Protein AF-A0A920H3F1-F1 (afdb_monomer_lite)

Sequence (61 aa):
MERICTYALFEDKKSKENFMFLILILIILVSLLEKSAQLIIDYVNSLNENNFPVFITVILI

Radius of gyration: 12.96 Å; chains: 1; bounding box: 32×21×34 Å

Structure (mmCIF, N/CA/C/O backbone):
data_AF-A0A920H3F1-F1
#
_entry.id   AF-A0A920H3F1-F1
#
loop_
_atom_site.group_PDB
_atom_site.id
_atom_site.type_symbol
_atom_site.label_atom_id
_atom_site.label_alt_id
_atom_site.label_comp_id
_atom_site.label_asym_id
_atom_site.label_entity_id
_atom_site.label_seq_id
_atom_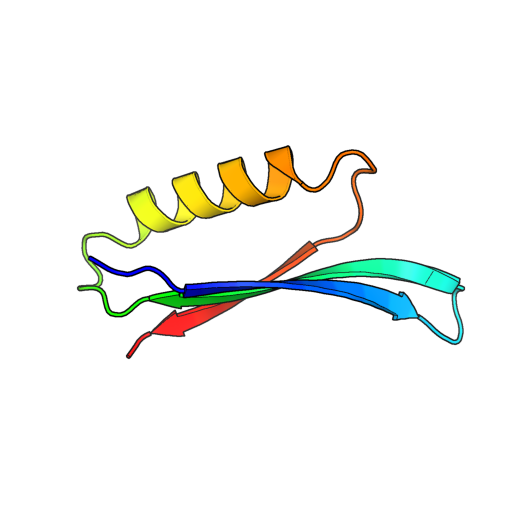site.pdbx_PDB_ins_code
_atom_site.Cartn_x
_atom_site.Cartn_y
_atom_site.Cartn_z
_atom_site.occupancy
_atom_site.B_iso_or_equiv
_atom_site.auth_seq_id
_atom_site.auth_comp_id
_atom_site.auth_asym_id
_atom_site.auth_atom_id
_atom_site.pdbx_PDB_model_num
ATOM 1 N N . MET A 1 1 ? 8.589 -9.100 -18.789 1.00 52.19 1 MET A N 1
ATOM 2 C CA . MET A 1 1 ? 9.008 -9.115 -17.375 1.00 52.19 1 MET A CA 1
ATOM 3 C C . MET A 1 1 ? 7.741 -9.063 -16.550 1.00 52.19 1 MET A C 1
ATOM 5 O O . MET A 1 1 ? 7.100 -8.020 -16.522 1.00 52.19 1 MET A O 1
ATOM 9 N N . GLU A 1 2 ? 7.303 -10.204 -16.028 1.00 51.00 2 GLU A N 1
ATOM 10 C CA . GLU A 1 2 ? 6.057 -10.287 -15.263 1.00 51.00 2 GLU A CA 1
ATOM 11 C C . GLU A 1 2 ? 6.261 -9.627 -13.897 1.00 51.00 2 GLU A C 1
ATOM 13 O O . GLU A 1 2 ? 7.218 -9.930 -13.187 1.00 51.00 2 GLU A O 1
ATOM 18 N N . ARG A 1 3 ? 5.396 -8.668 -13.564 1.00 61.66 3 ARG A N 1
ATOM 19 C CA . ARG A 1 3 ? 5.341 -8.027 -12.248 1.00 61.66 3 ARG A CA 1
ATOM 20 C C . ARG A 1 3 ? 4.020 -8.441 -11.628 1.00 61.66 3 ARG A C 1
ATOM 22 O O . ARG A 1 3 ? 2.972 -8.073 -12.151 1.00 61.66 3 ARG A O 1
ATOM 29 N N . ILE A 1 4 ? 4.066 -9.223 -10.556 1.00 62.44 4 ILE A N 1
ATOM 30 C CA . ILE A 1 4 ? 2.858 -9.607 -9.827 1.00 62.44 4 ILE A CA 1
ATOM 31 C C . ILE A 1 4 ? 2.637 -8.553 -8.747 1.00 62.44 4 ILE A C 1
ATOM 33 O O . ILE A 1 4 ? 3.465 -8.375 -7.850 1.00 62.44 4 ILE A O 1
ATOM 37 N N . CYS A 1 5 ? 1.532 -7.826 -8.882 1.00 68.62 5 CYS A N 1
ATOM 38 C CA . CYS A 1 5 ? 1.092 -6.807 -7.945 1.00 68.62 5 CYS A CA 1
ATOM 39 C C . CYS A 1 5 ? -0.257 -7.245 -7.376 1.00 68.62 5 CYS A C 1
ATOM 41 O O . CYS A 1 5 ? -1.226 -7.375 -8.125 1.00 68.62 5 CYS A O 1
ATOM 43 N N . THR A 1 6 ? -0.311 -7.486 -6.068 1.00 77.69 6 THR A N 1
ATOM 44 C CA . THR A 1 6 ? -1.539 -7.883 -5.372 1.00 77.69 6 THR A CA 1
ATOM 45 C C . THR A 1 6 ? -1.868 -6.827 -4.334 1.00 77.69 6 THR A C 1
ATOM 47 O O . THR A 1 6 ? -1.008 -6.441 -3.546 1.00 77.69 6 THR A O 1
ATOM 50 N N . TYR A 1 7 ? -3.118 -6.372 -4.309 1.00 83.25 7 TYR A N 1
ATOM 51 C CA . TYR A 1 7 ? -3.596 -5.411 -3.322 1.00 83.25 7 TYR A CA 1
ATOM 52 C C . TYR A 1 7 ? -4.843 -5.928 -2.613 1.00 83.25 7 TYR A C 1
ATOM 54 O O . TYR A 1 7 ? -5.599 -6.729 -3.163 1.00 83.25 7 TYR A O 1
ATOM 62 N N . ALA A 1 8 ? -5.056 -5.451 -1.393 1.00 85.44 8 ALA A N 1
ATOM 63 C CA . ALA A 1 8 ? -6.274 -5.685 -0.634 1.00 85.44 8 ALA A CA 1
ATOM 64 C C . ALA A 1 8 ? -6.606 -4.468 0.240 1.00 85.44 8 ALA A C 1
ATOM 66 O O . ALA A 1 8 ? -5.718 -3.747 0.697 1.00 85.44 8 ALA A O 1
ATOM 67 N N . LEU A 1 9 ? -7.901 -4.242 0.453 1.00 88.31 9 LEU A N 1
ATOM 68 C CA . LEU A 1 9 ? -8.414 -3.250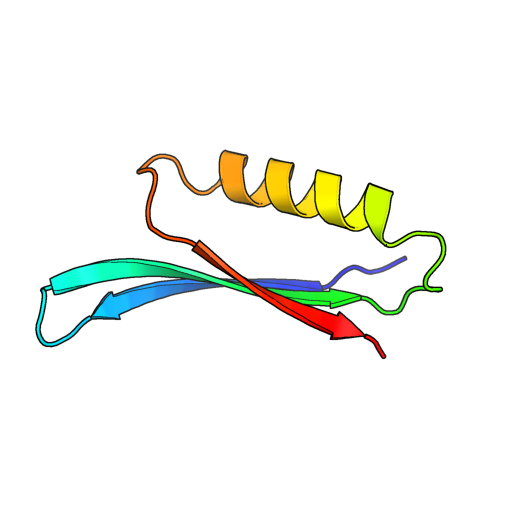 1.393 1.00 88.31 9 LEU A CA 1
ATOM 69 C C . LEU A 1 9 ? -8.666 -3.936 2.738 1.00 88.31 9 LEU A C 1
ATOM 71 O O . LEU A 1 9 ? -9.243 -5.024 2.782 1.00 88.31 9 LEU A O 1
ATOM 75 N N . PHE A 1 10 ? -8.258 -3.294 3.823 1.00 88.62 10 PHE A N 1
ATOM 76 C CA . PHE A 1 10 ? -8.440 -3.773 5.184 1.00 88.62 10 PHE A CA 1
ATOM 77 C C . PHE A 1 10 ? -9.142 -2.709 6.023 1.00 88.62 10 PHE A C 1
ATOM 79 O O . PHE A 1 10 ? -8.926 -1.517 5.826 1.00 88.62 10 PHE A O 1
ATOM 86 N N . GLU A 1 11 ? -9.952 -3.155 6.978 1.00 90.56 11 GLU A N 1
ATOM 87 C CA . GLU A 1 11 ? -10.582 -2.313 7.996 1.00 90.56 11 GLU A CA 1
ATOM 88 C C . GLU A 1 11 ? -9.980 -2.681 9.354 1.00 90.56 11 GLU A C 1
ATOM 90 O O . GLU A 1 11 ? -9.972 -3.860 9.739 1.00 90.56 11 GLU A O 1
ATOM 95 N N . ASP A 1 12 ? -9.485 -1.694 10.102 1.00 87.12 12 ASP A N 1
ATOM 96 C CA . ASP A 1 12 ? -9.090 -1.932 11.484 1.00 87.12 12 ASP A CA 1
ATOM 97 C C . ASP A 1 12 ? -10.326 -2.219 12.342 1.00 87.12 12 ASP A C 1
ATOM 99 O O . ASP A 1 12 ? -11.290 -1.453 12.395 1.00 87.12 12 ASP A O 1
ATOM 103 N N . LYS A 1 13 ? -10.299 -3.333 13.076 1.00 88.88 13 LYS A N 1
ATOM 104 C CA . LYS A 1 13 ? -11.462 -3.764 13.862 1.00 88.88 13 LYS A CA 1
ATOM 105 C C . LYS A 1 13 ? -11.791 -2.822 15.024 1.00 88.88 13 LYS A C 1
ATOM 107 O O . LYS A 1 13 ? -12.939 -2.841 15.468 1.00 88.88 13 LYS A O 1
ATOM 112 N N . LYS A 1 14 ? -10.814 -2.062 15.539 1.00 92.00 14 LYS A N 1
ATOM 113 C CA . LYS A 1 14 ? -10.970 -1.171 16.698 1.00 92.00 14 LYS A CA 1
ATOM 114 C C . LYS A 1 14 ? -11.296 0.261 16.279 1.00 92.00 14 LYS A C 1
ATOM 116 O O . LYS A 1 14 ? -12.279 0.799 16.775 1.00 92.00 14 LYS A O 1
ATOM 121 N N . SER A 1 15 ? -10.490 0.869 15.408 1.00 89.88 15 SER A N 1
ATOM 122 C CA . SER A 1 15 ? -10.665 2.250 14.946 1.00 89.88 15 SER A CA 1
ATOM 123 C C . SER A 1 15 ? -11.690 2.377 13.824 1.00 89.88 15 SER A C 1
ATOM 125 O O . SER A 1 15 ? -12.189 3.476 13.606 1.00 89.88 15 SER A O 1
ATOM 127 N N . LYS A 1 16 ? -12.045 1.269 13.151 1.00 90.56 16 LYS A N 1
ATOM 128 C CA . LYS A 1 16 ? -12.933 1.261 11.974 1.00 90.56 16 LYS A CA 1
ATOM 129 C C . LYS A 1 16 ? -12.377 2.037 10.781 1.00 90.56 16 LYS A C 1
ATOM 131 O O . LYS A 1 16 ? -13.112 2.354 9.850 1.00 90.56 16 LYS A O 1
ATOM 136 N N . GLU A 1 17 ? -11.078 2.318 10.793 1.00 87.25 17 GLU A N 1
ATOM 137 C CA . GLU A 1 17 ? -10.391 2.992 9.699 1.00 87.25 17 GLU A CA 1
ATOM 138 C C . GLU A 1 17 ? -10.006 1.996 8.606 1.00 87.25 17 GLU A C 1
ATOM 140 O O . GLU A 1 17 ? -9.542 0.887 8.882 1.00 87.25 17 GLU A O 1
ATOM 145 N N . ASN A 1 18 ? -10.172 2.419 7.354 1.00 88.56 18 ASN A N 1
ATOM 146 C CA . ASN A 1 18 ? -9.792 1.633 6.188 1.00 88.56 18 ASN A CA 1
ATOM 147 C C . ASN A 1 18 ? -8.366 1.972 5.749 1.00 88.56 18 ASN A C 1
ATOM 149 O O . ASN A 1 18 ? -7.993 3.142 5.686 1.00 88.56 18 ASN A O 1
ATOM 153 N N . PHE A 1 19 ? -7.595 0.953 5.386 1.00 87.38 19 PHE A N 1
ATOM 154 C CA . PHE A 1 19 ? -6.260 1.091 4.812 1.00 87.38 19 PHE A CA 1
ATOM 155 C C . PHE A 1 19 ? -6.065 0.114 3.653 1.00 87.38 19 PHE A C 1
ATOM 157 O O . PHE A 1 19 ? -6.640 -0.975 3.615 1.00 87.38 19 PHE A O 1
ATOM 164 N N . MET A 1 20 ? -5.245 0.508 2.683 1.00 83.00 20 MET A N 1
ATOM 165 C CA . MET A 1 20 ? -4.894 -0.333 1.542 1.00 83.00 20 MET A CA 1
ATOM 166 C C . MET A 1 20 ? -3.529 -0.980 1.790 1.00 83.00 20 MET A C 1
ATOM 168 O O . MET A 1 20 ? -2.564 -0.309 2.156 1.00 83.00 20 MET A O 1
ATOM 172 N N . PHE A 1 21 ? -3.436 -2.289 1.579 1.00 81.75 21 PHE A N 1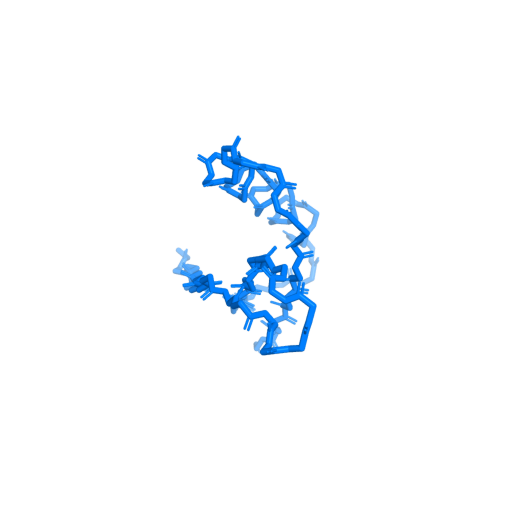
ATOM 173 C CA . PHE A 1 21 ? -2.178 -3.025 1.635 1.00 81.75 21 PHE A CA 1
ATOM 174 C C . PHE A 1 21 ? -1.809 -3.507 0.237 1.00 81.75 21 PHE A C 1
ATOM 176 O O . PHE A 1 21 ? -2.596 -4.195 -0.419 1.00 81.75 21 PHE A O 1
ATOM 183 N N . LEU A 1 22 ? -0.606 -3.159 -0.204 1.00 80.12 22 LEU A N 1
ATOM 184 C CA . LEU A 1 22 ? -0.051 -3.557 -1.486 1.00 80.12 22 LEU A CA 1
ATOM 185 C C . LEU A 1 22 ? 1.166 -4.455 -1.269 1.00 80.12 22 LEU A C 1
ATOM 187 O O . LEU A 1 22 ? 2.150 -4.048 -0.648 1.00 80.12 22 LEU A O 1
ATOM 191 N N . ILE A 1 23 ? 1.119 -5.656 -1.840 1.00 75.69 23 ILE A N 1
AT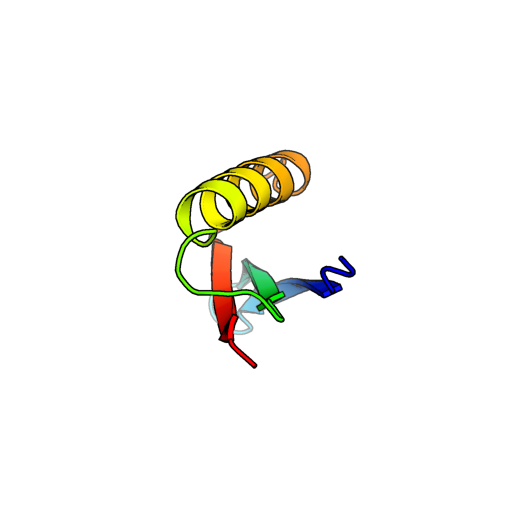OM 192 C CA . ILE A 1 23 ? 2.268 -6.552 -1.950 1.00 75.69 23 ILE A CA 1
ATOM 193 C C . ILE A 1 23 ? 2.747 -6.532 -3.389 1.00 75.69 23 ILE A C 1
ATOM 195 O O . ILE A 1 23 ? 2.007 -6.873 -4.316 1.00 75.69 23 ILE A O 1
ATOM 199 N N . LEU A 1 24 ? 4.017 -6.192 -3.560 1.00 73.56 24 LEU A N 1
ATOM 200 C CA . LEU A 1 24 ? 4.678 -6.260 -4.844 1.00 73.56 24 LEU A CA 1
ATOM 201 C C . LEU A 1 24 ? 5.847 -7.233 -4.798 1.00 73.56 24 LEU A C 1
ATOM 203 O O . LEU A 1 24 ? 6.754 -7.097 -3.977 1.00 73.56 24 LEU A O 1
ATOM 207 N N . ILE A 1 25 ? 5.852 -8.170 -5.741 1.00 67.44 25 ILE A N 1
ATOM 208 C CA . ILE A 1 25 ? 6.967 -9.090 -5.951 1.00 67.44 25 ILE A CA 1
ATOM 209 C C . ILE A 1 25 ? 7.697 -8.657 -7.222 1.00 67.44 25 ILE A C 1
ATOM 211 O O . ILE A 1 25 ? 7.141 -8.687 -8.324 1.00 67.44 25 ILE A O 1
ATOM 215 N N . LEU A 1 26 ? 8.944 -8.220 -7.057 1.00 67.00 26 LEU A N 1
ATOM 216 C CA . LEU A 1 26 ? 9.821 -7.783 -8.139 1.00 67.00 26 LEU A CA 1
ATOM 217 C C . LEU A 1 26 ? 10.933 -8.815 -8.326 1.00 67.00 26 LEU A C 1
ATOM 219 O O . LEU A 1 26 ? 11.838 -8.911 -7.504 1.00 67.00 26 LEU A O 1
ATOM 223 N N . ILE A 1 27 ? 10.898 -9.533 -9.447 1.00 64.06 27 ILE A N 1
ATOM 224 C CA . ILE A 1 27 ? 12.010 -10.377 -9.907 1.00 64.06 27 ILE A CA 1
ATOM 225 C C . ILE A 1 27 ? 12.946 -9.490 -10.739 1.00 64.06 27 ILE A C 1
ATOM 227 O O . ILE A 1 27 ? 12.932 -9.566 -11.963 1.00 64.06 27 ILE A O 1
ATOM 231 N N . ILE A 1 28 ? 13.641 -8.517 -10.136 1.00 63.91 28 ILE A N 1
ATOM 232 C CA . ILE A 1 28 ? 14.365 -7.472 -10.890 1.00 63.91 28 ILE A CA 1
ATOM 233 C C . ILE A 1 28 ? 15.759 -7.178 -10.302 1.00 63.91 28 ILE A C 1
ATOM 235 O O . ILE A 1 28 ? 15.926 -7.099 -9.089 1.00 63.91 28 ILE A O 1
ATOM 239 N N . LEU A 1 29 ? 16.749 -6.920 -11.177 1.00 57.84 29 LEU A N 1
ATOM 240 C CA . LEU A 1 29 ? 18.030 -6.285 -10.826 1.00 57.84 29 LEU A CA 1
ATOM 241 C C . LEU A 1 29 ? 17.807 -4.933 -10.114 1.00 57.84 29 LEU A C 1
ATOM 243 O O . LEU A 1 29 ? 17.068 -4.079 -10.602 1.00 57.84 29 LEU A O 1
ATOM 247 N N . VAL A 1 30 ? 18.543 -4.682 -9.030 1.00 63.53 30 VAL A N 1
ATOM 248 C CA . VAL A 1 30 ? 18.483 -3.454 -8.202 1.00 63.53 30 VAL A CA 1
ATOM 249 C C . VAL A 1 30 ? 18.513 -2.141 -9.014 1.00 63.53 30 VAL A C 1
ATOM 251 O O . VAL A 1 30 ? 17.925 -1.144 -8.606 1.00 63.53 30 VAL A O 1
ATOM 254 N N . SER A 1 31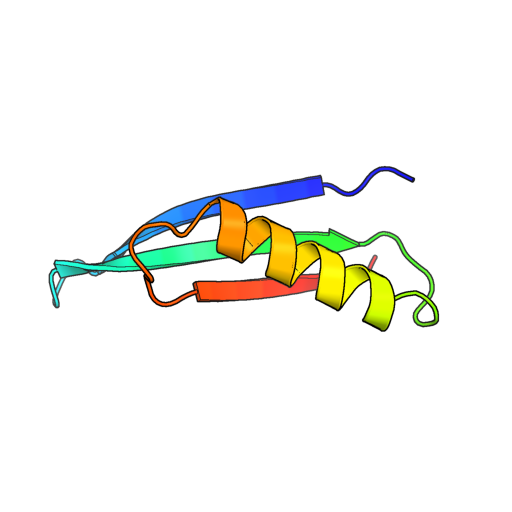 ? 19.121 -2.129 -10.204 1.00 65.62 31 SER A N 1
ATOM 255 C CA . SER A 1 31 ? 19.219 -0.956 -11.090 1.00 65.62 31 SER A CA 1
ATOM 256 C C . SER A 1 31 ? 17.889 -0.444 -11.670 1.00 65.62 31 SER A C 1
ATOM 258 O O . SER A 1 31 ? 17.839 0.658 -12.209 1.00 65.62 31 SER A O 1
ATOM 260 N N . LEU A 1 32 ? 16.806 -1.216 -11.580 1.00 67.75 32 LEU A N 1
ATOM 261 C CA . LEU A 1 32 ? 15.474 -0.850 -12.085 1.00 67.75 32 LEU A CA 1
ATOM 262 C C . LEU A 1 32 ? 14.492 -0.480 -10.960 1.00 67.75 32 LEU A C 1
ATOM 264 O O . LEU A 1 32 ? 13.298 -0.293 -11.223 1.00 67.75 32 LEU A O 1
ATOM 268 N N . LEU A 1 33 ? 14.979 -0.375 -9.719 1.00 71.62 33 LEU A N 1
ATOM 269 C CA . LEU A 1 33 ? 14.151 -0.140 -8.539 1.00 71.62 33 LEU A CA 1
ATOM 270 C C . LEU A 1 33 ? 13.439 1.218 -8.595 1.00 71.62 33 LEU A C 1
ATOM 272 O O . LEU A 1 33 ? 12.239 1.260 -8.365 1.00 71.62 33 LEU A O 1
ATOM 276 N N . GLU A 1 34 ? 14.125 2.299 -8.985 1.00 77.75 34 GLU A N 1
ATOM 277 C CA . GLU A 1 34 ? 13.528 3.647 -9.049 1.00 77.75 34 GLU A CA 1
ATOM 278 C C . GLU A 1 34 ? 12.372 3.735 -10.051 1.00 77.75 34 GLU A C 1
ATOM 280 O O . GLU A 1 34 ? 11.281 4.197 -9.723 1.00 77.75 34 GLU A O 1
ATOM 285 N N . LYS A 1 35 ? 12.570 3.225 -11.273 1.00 79.94 35 LYS A N 1
ATOM 286 C CA . LYS A 1 35 ? 11.501 3.195 -12.285 1.00 79.94 35 LYS A CA 1
ATOM 287 C C . LYS A 1 35 ? 10.332 2.321 -11.844 1.00 79.94 35 LYS A C 1
ATOM 289 O O . LYS A 1 35 ? 9.188 2.602 -12.187 1.00 79.94 35 LYS A O 1
ATOM 294 N N . SER A 1 36 ? 10.616 1.249 -11.108 1.00 75.06 36 SER A N 1
ATOM 295 C CA . SER A 1 36 ? 9.576 0.379 -10.566 1.00 75.06 36 SER A CA 1
ATOM 296 C C . SER A 1 36 ? 8.816 1.082 -9.439 1.00 75.06 36 SER A C 1
ATOM 298 O O . SER A 1 36 ? 7.594 1.077 -9.482 1.00 75.06 36 SER A O 1
ATOM 300 N N . ALA A 1 37 ? 9.514 1.760 -8.518 1.00 79.56 37 ALA A N 1
ATOM 301 C CA . ALA A 1 37 ? 8.946 2.596 -7.456 1.00 79.56 37 ALA A CA 1
ATOM 302 C C . ALA A 1 37 ? 7.940 3.607 -8.008 1.00 79.56 37 ALA A C 1
ATOM 304 O O . ALA A 1 37 ? 6.806 3.654 -7.537 1.00 79.56 37 ALA A O 1
ATOM 305 N N . GLN A 1 38 ? 8.317 4.339 -9.059 1.00 84.31 38 GLN A N 1
ATOM 306 C CA . GLN A 1 38 ? 7.427 5.321 -9.672 1.00 84.31 38 GLN A CA 1
ATOM 307 C C . GLN A 1 38 ? 6.149 4.675 -10.224 1.00 84.31 38 GLN A C 1
ATOM 309 O O . GLN A 1 38 ? 5.050 5.109 -9.902 1.00 84.31 38 GLN A O 1
ATOM 314 N N . LEU A 1 39 ? 6.282 3.580 -10.976 1.00 82.75 39 LEU A N 1
ATOM 315 C CA . LEU A 1 39 ? 5.132 2.877 -11.555 1.00 82.75 39 LEU A CA 1
ATOM 316 C C . LEU A 1 39 ? 4.191 2.293 -10.489 1.00 82.75 39 LEU A C 1
ATOM 318 O O . LEU A 1 39 ? 2.989 2.197 -10.719 1.00 82.75 39 LEU A O 1
ATOM 322 N N . ILE A 1 40 ? 4.725 1.903 -9.330 1.00 81.00 40 ILE A N 1
ATOM 323 C CA . ILE A 1 40 ? 3.928 1.421 -8.195 1.00 81.00 40 ILE A CA 1
ATOM 324 C C . ILE A 1 40 ? 3.136 2.568 -7.582 1.00 81.00 40 ILE A C 1
ATOM 326 O O . ILE A 1 40 ? 1.949 2.404 -7.325 1.00 81.00 40 ILE A O 1
ATOM 330 N N . ILE A 1 41 ? 3.780 3.715 -7.359 1.00 84.62 41 ILE A N 1
ATOM 331 C CA . ILE A 1 41 ? 3.120 4.904 -6.814 1.00 84.62 41 ILE A CA 1
ATOM 332 C C . ILE A 1 41 ? 1.996 5.346 -7.752 1.00 84.62 41 ILE A C 1
ATOM 334 O O . ILE A 1 41 ? 0.873 5.551 -7.299 1.00 84.62 41 ILE A O 1
ATOM 338 N N . ASP A 1 42 ? 2.264 5.416 -9.056 1.00 87.50 42 ASP A N 1
ATOM 339 C CA . ASP A 1 42 ? 1.267 5.803 -10.056 1.00 87.50 42 ASP A CA 1
ATOM 340 C C . ASP A 1 42 ? 0.077 4.823 -10.066 1.00 87.50 42 ASP A C 1
ATOM 342 O O . ASP A 1 42 ? -1.081 5.243 -10.086 1.00 87.50 42 ASP A O 1
ATOM 346 N N . TYR A 1 43 ? 0.347 3.516 -9.968 1.00 85.31 43 TYR A N 1
ATOM 347 C CA . TYR A 1 43 ? -0.690 2.487 -9.886 1.00 85.31 43 TYR A CA 1
ATOM 348 C C . TYR A 1 43 ? -1.518 2.584 -8.596 1.00 85.31 43 TYR A C 1
ATOM 350 O O . TYR A 1 43 ? -2.746 2.556 -8.655 1.00 85.31 43 TYR A O 1
ATOM 358 N N . VAL A 1 44 ? -0.877 2.757 -7.437 1.00 85.19 44 VAL A N 1
ATOM 359 C CA . VAL A 1 44 ? -1.565 2.953 -6.150 1.00 85.19 44 VAL A CA 1
ATOM 360 C C . VAL A 1 44 ? -2.461 4.179 -6.201 1.00 85.19 44 VAL A C 1
ATOM 362 O O . VAL A 1 44 ? -3.623 4.093 -5.818 1.00 85.19 44 VAL A O 1
ATOM 365 N N . ASN A 1 45 ? -1.951 5.297 -6.715 1.00 87.06 45 ASN A N 1
ATOM 366 C CA . ASN A 1 45 ? -2.720 6.530 -6.836 1.00 87.06 45 ASN A CA 1
ATOM 367 C C . ASN A 1 45 ? -3.927 6.357 -7.765 1.00 87.06 45 ASN A C 1
ATOM 369 O O . ASN A 1 45 ? -4.980 6.925 -7.496 1.00 87.06 45 ASN A O 1
ATOM 373 N N . SER A 1 46 ? -3.805 5.541 -8.818 1.00 88.00 46 SER A N 1
ATOM 374 C CA . SER A 1 46 ? -4.933 5.230 -9.706 1.00 88.00 46 SER A CA 1
ATOM 375 C C . SER A 1 46 ? -6.027 4.382 -9.046 1.00 88.00 46 SER A C 1
ATOM 377 O O . SER A 1 46 ? -7.175 4.446 -9.469 1.00 88.00 46 SER A O 1
ATOM 379 N N . LEU A 1 47 ? -5.689 3.601 -8.013 1.00 84.88 47 LEU A N 1
ATOM 380 C CA . LEU A 1 47 ? -6.635 2.748 -7.283 1.00 84.88 47 LEU A CA 1
ATOM 381 C C . LEU A 1 47 ? -7.190 3.407 -6.015 1.00 84.88 47 LEU A C 1
ATOM 383 O O . LEU A 1 47 ? -8.276 3.058 -5.554 1.00 84.88 47 LEU A O 1
ATOM 387 N N . ASN A 1 48 ? -6.429 4.315 -5.405 1.00 86.12 48 ASN A N 1
ATOM 388 C CA . ASN A 1 48 ? -6.728 4.890 -4.101 1.00 86.12 48 ASN A CA 1
ATOM 389 C C . ASN A 1 48 ? -7.523 6.199 -4.206 1.00 86.12 48 ASN A C 1
ATOM 391 O O . ASN A 1 48 ? -7.103 7.236 -3.697 1.00 86.12 48 ASN A O 1
ATOM 395 N N . GLU A 1 49 ? -8.698 6.149 -4.837 1.00 84.44 49 GLU A N 1
ATOM 396 C CA . GLU A 1 49 ? -9.576 7.320 -5.023 1.00 84.44 49 GLU A CA 1
ATOM 397 C C . GLU A 1 49 ? -9.965 8.002 -3.697 1.00 84.44 49 GLU A C 1
ATOM 399 O O . GLU A 1 49 ? -10.200 9.207 -3.645 1.00 84.44 49 GLU A O 1
ATOM 404 N N . ASN A 1 5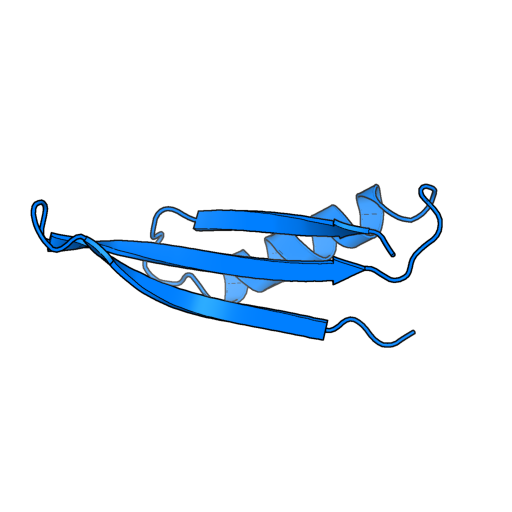0 ? -9.995 7.230 -2.608 1.00 85.81 50 ASN A N 1
ATOM 405 C CA . ASN A 1 50 ? -10.407 7.682 -1.281 1.00 85.81 50 ASN A CA 1
ATOM 406 C C . ASN A 1 50 ? -9.241 8.146 -0.390 1.00 85.81 50 ASN A C 1
ATOM 408 O O . ASN A 1 50 ? -9.465 8.432 0.785 1.00 85.81 50 ASN A O 1
ATOM 412 N N . ASN A 1 51 ? -8.010 8.216 -0.915 1.00 86.31 51 ASN A N 1
ATOM 413 C CA . ASN A 1 51 ? -6.812 8.616 -0.164 1.00 86.31 51 ASN A CA 1
ATOM 414 C C . ASN A 1 51 ? -6.622 7.847 1.158 1.00 86.31 51 ASN A C 1
ATOM 416 O O . ASN A 1 51 ? -6.226 8.415 2.178 1.00 86.31 51 ASN A O 1
ATOM 420 N N . PHE A 1 52 ? -6.889 6.540 1.153 1.00 88.69 52 PHE A N 1
ATOM 421 C CA . PHE A 1 52 ? -6.626 5.695 2.312 1.00 88.69 52 PHE A CA 1
ATOM 422 C C . PHE A 1 52 ? -5.124 5.644 2.624 1.00 88.69 52 PHE A C 1
ATOM 424 O O . PHE A 1 52 ? -4.309 5.695 1.697 1.00 88.69 52 PHE A O 1
ATOM 431 N N . PRO A 1 53 ? -4.734 5.472 3.899 1.00 87.81 53 PRO A N 1
ATOM 432 C CA . PRO A 1 53 ? -3.370 5.104 4.250 1.00 87.81 53 PRO A CA 1
ATOM 433 C C . PRO A 1 53 ? -2.943 3.847 3.483 1.00 87.81 53 PRO A C 1
ATOM 435 O O . PRO A 1 53 ? -3.670 2.849 3.466 1.00 87.81 53 PRO A O 1
ATOM 438 N N . VAL A 1 54 ? -1.770 3.900 2.845 1.00 86.25 54 VAL A N 1
ATOM 439 C CA . VAL A 1 54 ? -1.244 2.794 2.036 1.00 86.25 54 VAL A CA 1
ATOM 440 C C . VAL A 1 54 ? 0.014 2.227 2.670 1.00 86.25 54 VAL A C 1
ATOM 442 O O . VAL A 1 54 ? 0.975 2.948 2.935 1.00 86.25 54 VAL A O 1
ATOM 445 N N . PHE A 1 55 ? 0.027 0.912 2.847 1.00 86.50 55 PHE A N 1
ATOM 446 C CA . PHE A 1 55 ? 1.216 0.156 3.214 1.00 86.50 55 PHE A CA 1
ATOM 447 C C . PHE A 1 55 ? 1.705 -0.618 1.996 1.00 86.50 55 PHE A C 1
ATOM 449 O O . PHE A 1 55 ? 0.956 -1.397 1.408 1.00 86.50 55 PHE A O 1
ATOM 456 N N . ILE A 1 56 ? 2.965 -0.407 1.623 1.00 83.75 56 ILE A N 1
ATOM 457 C CA . ILE A 1 56 ? 3.591 -1.067 0.478 1.00 83.75 56 ILE A CA 1
ATOM 458 C C . ILE A 1 56 ? 4.715 -1.952 0.998 1.00 83.75 56 ILE A C 1
ATOM 460 O O . ILE A 1 56 ? 5.603 -1.481 1.708 1.00 83.75 56 ILE A O 1
ATOM 464 N N . THR A 1 57 ? 4.698 -3.227 0.619 1.00 82.31 57 THR A N 1
ATOM 465 C CA . THR A 1 57 ? 5.829 -4.131 0.829 1.00 82.31 57 THR A CA 1
ATOM 466 C C . THR A 1 57 ? 6.372 -4.603 -0.510 1.00 82.31 57 THR A C 1
ATOM 468 O O . THR A 1 57 ? 5.620 -4.972 -1.416 1.00 82.31 57 THR A O 1
ATOM 471 N N . VAL A 1 58 ? 7.695 -4.554 -0.639 1.00 76.00 58 VAL A N 1
ATOM 472 C CA . VAL A 1 58 ? 8.413 -4.958 -1.843 1.00 76.00 58 VAL A CA 1
ATOM 473 C C . VAL A 1 58 ? 9.258 -6.170 -1.495 1.00 76.00 58 VAL A C 1
ATOM 475 O O . VAL A 1 58 ? 10.150 -6.090 -0.652 1.00 76.00 58 VAL A O 1
ATOM 478 N N . ILE A 1 59 ? 8.971 -7.286 -2.155 1.00 74.81 59 ILE A N 1
ATOM 479 C CA . ILE A 1 59 ? 9.748 -8.517 -2.046 1.00 74.81 59 ILE A CA 1
ATOM 480 C C . ILE A 1 59 ? 10.626 -8.614 -3.291 1.00 74.81 59 ILE A C 1
ATOM 482 O O . ILE A 1 59 ? 10.123 -8.622 -4.416 1.00 74.81 59 ILE A O 1
ATOM 486 N N . LEU A 1 60 ? 11.937 -8.668 -3.069 1.00 72.62 60 LEU A N 1
ATOM 487 C CA . LEU A 1 60 ? 12.943 -8.890 -4.103 1.00 72.62 60 LEU A CA 1
ATOM 488 C C . LEU A 1 60 ? 13.317 -10.376 -4.095 1.00 72.62 60 LEU A C 1
ATOM 490 O O . LEU A 1 60 ? 13.683 -10.901 -3.041 1.00 72.62 60 LEU A O 1
ATOM 494 N N . ILE A 1 61 ? 13.194 -11.034 -5.249 1.00 67.69 61 ILE A N 1
ATOM 495 C CA . ILE A 1 61 ? 13.584 -12.436 -5.492 1.00 67.69 61 ILE A CA 1
ATOM 496 C C . ILE A 1 61 ? 14.592 -12.443 -6.636 1.00 67.69 61 ILE A C 1
ATOM 498 O O . ILE A 1 61 ? 15.637 -13.108 -6.484 1.00 67.69 61 ILE A O 1
#

Foldseek 3Di:
DDKDKDKDWDADPPVRAIAIEIETEDQDDPVCVVVVVVVVVVVCVVVPPPPHHYDYDYHYD

Secondary structure (DSSP, 8-state):
---EEEEEEEE-TTT--EEEEEEEEE---GGGHHHHHHHHHHHHHHH-TT---EEEEEEE-

pLDDT: mean 78.96, std 10.19, range [51.0, 92.0]